Protein AF-A0A6J4HXC6-F1 (afdb_monomer)

Secondary structure (DSSP, 8-state):
----TTHHHHHHHHHHHHHHHTT-SEEEEEETTTTEEEEEEEETTEEEEEEE-

Nearest PDB structures (foldseek):
  6okh-assembly1_B  TM=7.802E-01  e=3.999E-03  Leptospira borgpetersenii serovar Hardjo-bovis str. JB197
  7o21-assembly1_B  TM=7.284E-01  e=1.355E+00  Bdellovibrio bacteriovorus HD100
  3ii6-assembly1_B  TM=4.601E-01  e=2.511E+00  Homo sapiens
  3nat-assembly1_B  TM=4.626E-01  e=5.336E+00  Enterococcus faecalis

InterPro domains:
  IPR008538 Putative restriction endonuclease [PF05685] (4-52)
  IPR008538 Putative restriction endonuclease [cd06260] (4-46)
  IPR011335 Restriction endonuclease type II-like [SSF52980] (4-50)
  IPR012296 Nuclease, putative, TT1808 [G3DSA:3.90.1570.10] (2-52)

Sequence (53 aa):
MTSSPSTATHDRDRKRRAYEQAGVREYWIADPYARTVEILALENGKYRLLGVL

Solvent-accessible surface area (backbone atoms only — not comparable to full-atom values): 3223 Å² total; per-residue (Å²):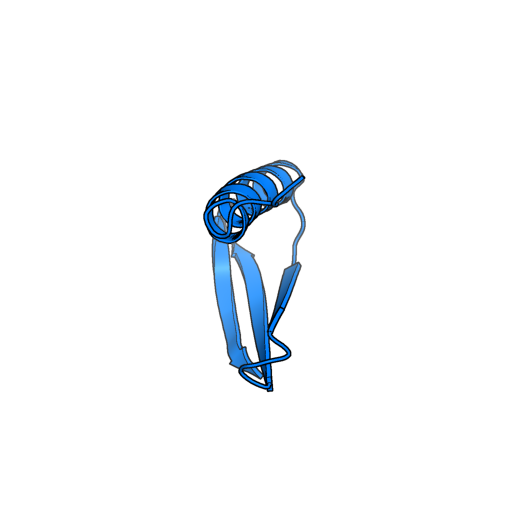 135,85,82,64,90,73,48,64,67,57,51,49,55,54,50,49,52,52,37,40,75,68,63,48,59,67,49,74,48,76,38,82,88,79,66,32,36,40,34,26,33,51,53,97,75,38,75,41,80,75,47,73,83

Structure (mmCIF, N/CA/C/O backbone):
data_AF-A0A6J4HXC6-F1
#
_entry.id   AF-A0A6J4HXC6-F1
#
loop_
_atom_site.group_PDB
_atom_site.id
_atom_site.type_symbol
_atom_site.label_atom_id
_atom_site.label_alt_id
_atom_site.label_comp_id
_atom_site.label_asym_id
_atom_site.label_entity_id
_atom_site.label_seq_id
_atom_site.pdbx_PDB_ins_code
_atom_site.Cartn_x
_atom_site.Cartn_y
_atom_site.Cartn_z
_atom_site.occupancy
_atom_site.B_iso_or_equiv
_atom_site.auth_seq_id
_atom_site.auth_comp_id
_atom_site.auth_asym_id
_atom_site.auth_atom_id
_atom_site.pdbx_PDB_model_num
ATOM 1 N N . MET A 1 1 ? 23.191 18.414 -6.516 1.00 38.41 1 MET A N 1
ATOM 2 C CA . MET A 1 1 ? 22.219 18.131 -5.438 1.00 38.41 1 MET A CA 1
ATOM 3 C C . MET A 1 1 ? 21.741 16.704 -5.631 1.00 38.41 1 MET A C 1
ATOM 5 O O . MET A 1 1 ? 20.903 16.446 -6.483 1.00 38.41 1 MET A O 1
ATOM 9 N N . THR A 1 2 ? 22.398 15.769 -4.954 1.00 39.81 2 THR A N 1
ATOM 10 C CA . THR A 1 2 ? 22.235 14.326 -5.158 1.00 39.81 2 THR A CA 1
ATOM 11 C C . THR A 1 2 ? 21.088 13.854 -4.273 1.00 39.81 2 THR A C 1
ATOM 13 O O . THR A 1 2 ? 21.218 13.868 -3.054 1.00 39.81 2 THR A O 1
ATOM 16 N N . SER A 1 3 ? 19.938 13.527 -4.864 1.00 46.91 3 SER A N 1
ATOM 17 C CA . SER A 1 3 ? 18.787 13.044 -4.099 1.00 46.91 3 SER A CA 1
ATOM 18 C C . SER A 1 3 ? 19.058 11.612 -3.638 1.00 46.91 3 SER A C 1
ATOM 20 O O . SER A 1 3 ? 19.286 10.718 -4.451 1.00 46.91 3 SER A O 1
ATOM 22 N N . SER A 1 4 ? 19.109 11.422 -2.324 1.00 40.97 4 SER A N 1
ATOM 23 C CA . SER A 1 4 ? 19.468 10.176 -1.657 1.00 40.97 4 SER A CA 1
ATOM 24 C C . SER A 1 4 ? 18.502 9.026 -2.012 1.00 40.97 4 SER A C 1
ATOM 26 O O . SER A 1 4 ? 17.285 9.196 -1.881 1.00 40.97 4 SER A O 1
ATOM 28 N N . PRO A 1 5 ? 18.998 7.823 -2.371 1.00 48.56 5 PRO A N 1
ATOM 29 C CA . PRO A 1 5 ? 18.169 6.648 -2.687 1.00 48.56 5 PRO A CA 1
ATOM 30 C C . PRO A 1 5 ? 17.417 6.062 -1.473 1.00 48.56 5 PRO A C 1
ATOM 32 O O . PRO A 1 5 ? 16.643 5.121 -1.612 1.00 48.56 5 PRO A O 1
ATOM 35 N N . SER A 1 6 ? 17.591 6.638 -0.282 1.00 46.75 6 SER A N 1
ATOM 36 C CA . SER A 1 6 ? 16.998 6.162 0.976 1.00 46.75 6 SER A CA 1
ATOM 37 C C . SER A 1 6 ? 15.623 6.768 1.296 1.00 46.75 6 SER A C 1
ATOM 39 O O . SER A 1 6 ? 14.994 6.393 2.285 1.00 46.75 6 SER A O 1
ATOM 41 N N . THR A 1 7 ? 15.141 7.71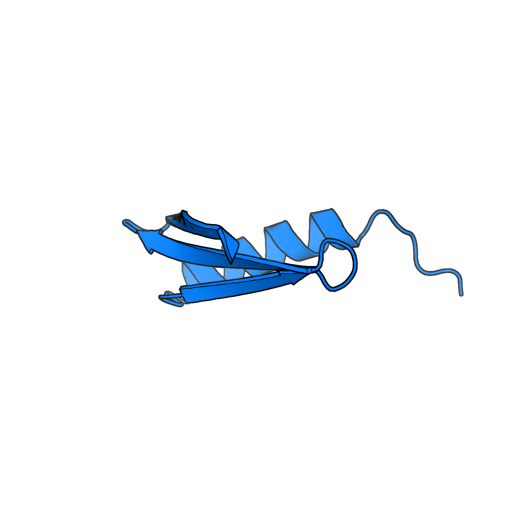0 0.480 1.00 52.34 7 THR A N 1
ATOM 42 C CA . THR A 1 7 ? 13.901 8.462 0.753 1.00 52.34 7 THR A CA 1
ATOM 43 C C . THR A 1 7 ? 12.647 7.818 0.165 1.00 52.34 7 THR A C 1
ATOM 45 O O . THR A 1 7 ? 11.551 8.130 0.614 1.00 52.34 7 THR A O 1
ATOM 48 N N . ALA A 1 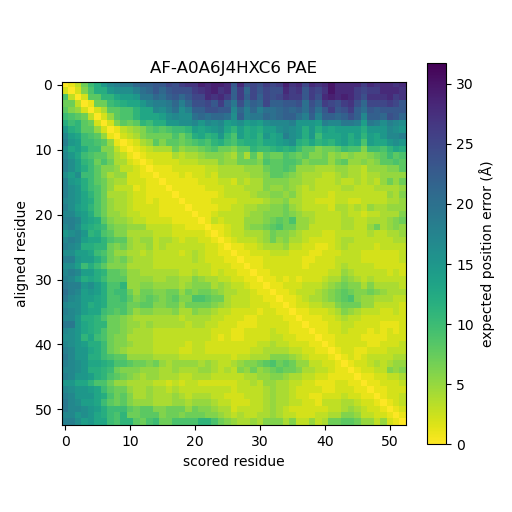8 ? 12.778 6.897 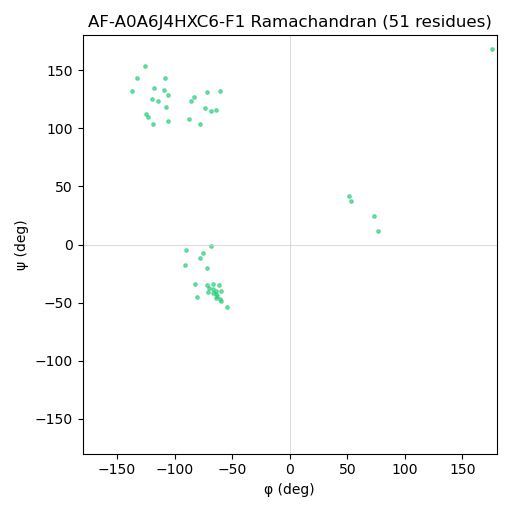-0.796 1.00 55.53 8 ALA A N 1
ATOM 49 C CA . ALA A 1 8 ? 11.624 6.268 -1.444 1.00 55.53 8 ALA A CA 1
ATOM 50 C C . ALA A 1 8 ? 10.817 5.388 -0.471 1.00 55.53 8 ALA A C 1
ATOM 52 O O . ALA A 1 8 ? 9.590 5.450 -0.442 1.00 55.53 8 ALA A O 1
ATOM 53 N N . THR A 1 9 ? 11.501 4.618 0.380 1.00 59.03 9 THR A N 1
ATOM 54 C CA . THR A 1 9 ? 10.854 3.760 1.386 1.00 59.03 9 THR A CA 1
ATOM 55 C C . THR A 1 9 ? 10.232 4.584 2.516 1.00 59.03 9 THR A C 1
ATOM 57 O O . THR A 1 9 ? 9.111 4.307 2.938 1.00 59.03 9 THR A O 1
ATOM 60 N N . HIS A 1 10 ? 10.921 5.636 2.971 1.00 59.25 10 HIS A N 1
ATOM 61 C CA . HIS A 1 10 ? 10.418 6.518 4.032 1.00 59.25 10 HIS A CA 1
ATOM 62 C C . HIS A 1 10 ? 9.238 7.393 3.578 1.00 59.25 10 HIS A C 1
ATOM 64 O O . HIS A 1 10 ? 8.296 7.601 4.343 1.00 59.25 10 HIS A O 1
ATOM 70 N N . ASP A 1 11 ? 9.256 7.885 2.336 1.00 71.31 11 ASP A N 1
ATOM 71 C CA . ASP A 1 11 ? 8.145 8.650 1.759 1.00 71.31 11 ASP A CA 1
ATOM 72 C C . ASP A 1 11 ? 6.900 7.774 1.565 1.00 71.31 11 ASP A C 1
ATOM 74 O O . ASP A 1 11 ? 5.787 8.210 1.867 1.00 71.31 11 ASP A O 1
ATOM 78 N N . ARG A 1 12 ? 7.089 6.513 1.151 1.00 72.88 12 ARG A N 1
ATOM 79 C CA . ARG A 1 12 ? 5.9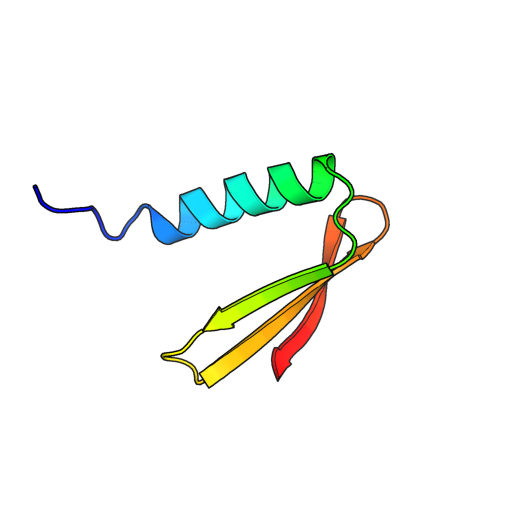95 5.543 1.013 1.00 72.88 12 ARG A CA 1
ATOM 80 C C . ARG A 1 12 ? 5.279 5.282 2.337 1.00 72.88 12 ARG A C 1
ATOM 82 O O . ARG A 1 12 ? 4.054 5.351 2.352 1.00 72.88 12 ARG A O 1
ATOM 89 N N . ASP A 1 13 ? 5.992 5.053 3.444 1.00 80.00 13 ASP A N 1
ATOM 90 C CA . ASP A 1 13 ? 5.340 4.816 4.749 1.00 80.00 13 ASP A CA 1
ATOM 91 C C . ASP A 1 13 ? 4.557 6.049 5.226 1.00 80.00 13 ASP A C 1
ATOM 93 O O . ASP A 1 13 ? 3.408 5.941 5.658 1.00 80.00 13 ASP A O 1
ATOM 97 N N . ARG A 1 14 ? 5.136 7.247 5.069 1.00 83.75 14 ARG A N 1
ATOM 98 C CA . ARG A 1 14 ? 4.477 8.502 5.455 1.00 83.75 14 ARG A CA 1
ATOM 99 C C . ARG A 1 14 ? 3.218 8.769 4.631 1.00 83.75 14 ARG A C 1
ATOM 101 O O . ARG A 1 14 ? 2.187 9.122 5.202 1.00 83.75 14 ARG A O 1
ATOM 108 N N . LYS A 1 15 ? 3.290 8.599 3.307 1.00 82.62 15 LYS A N 1
ATOM 109 C CA . LYS A 1 15 ? 2.132 8.748 2.414 1.00 82.62 15 LYS A CA 1
ATOM 110 C C . LYS A 1 15 ? 1.066 7.714 2.722 1.00 82.62 15 LYS A C 1
ATOM 112 O O . LYS A 1 15 ? -0.098 8.079 2.836 1.00 82.62 15 LYS A O 1
ATOM 117 N N . ARG A 1 16 ? 1.469 6.458 2.934 1.00 83.06 16 ARG A N 1
ATOM 118 C CA . ARG A 1 16 ? 0.551 5.385 3.308 1.00 83.06 16 ARG A CA 1
ATOM 119 C C . ARG A 1 16 ? -0.244 5.765 4.553 1.00 83.06 16 ARG A C 1
ATOM 121 O O . ARG A 1 16 ? -1.463 5.817 4.478 1.00 83.06 16 ARG A O 1
ATOM 128 N N . ARG A 1 17 ? 0.426 6.156 5.642 1.00 86.06 17 ARG A N 1
ATOM 129 C CA . ARG A 1 17 ? -0.254 6.590 6.876 1.00 86.06 17 ARG A CA 1
ATOM 130 C C . ARG A 1 17 ? -1.171 7.790 6.663 1.00 86.06 17 ARG A C 1
ATOM 132 O O . ARG A 1 17 ? -2.260 7.825 7.225 1.00 86.06 17 ARG A O 1
ATOM 139 N N . ALA A 1 18 ? -0.750 8.766 5.858 1.00 87.44 18 ALA A N 1
ATOM 140 C CA . ALA A 1 18 ? -1.576 9.930 5.548 1.00 87.44 18 ALA A CA 1
ATOM 141 C C . ALA A 1 18 ? -2.854 9.537 4.785 1.00 87.44 18 ALA A C 1
ATOM 143 O O . ALA A 1 18 ? -3.926 10.053 5.087 1.00 87.44 18 ALA A O 1
ATOM 144 N N . TYR A 1 19 ? -2.761 8.597 3.842 1.00 85.88 19 TYR A N 1
ATOM 145 C CA . TYR A 1 19 ? -3.915 8.077 3.110 1.00 85.88 19 TYR A CA 1
ATOM 146 C C . TYR A 1 19 ? -4.814 7.178 3.976 1.00 85.88 19 TYR A C 1
ATOM 148 O O . TYR A 1 19 ? -6.037 7.270 3.858 1.00 85.88 19 TYR A O 1
ATOM 156 N N . GLU A 1 20 ? -4.237 6.403 4.907 1.00 86.75 20 GLU A N 1
ATOM 157 C CA . GLU A 1 20 ? -4.985 5.646 5.928 1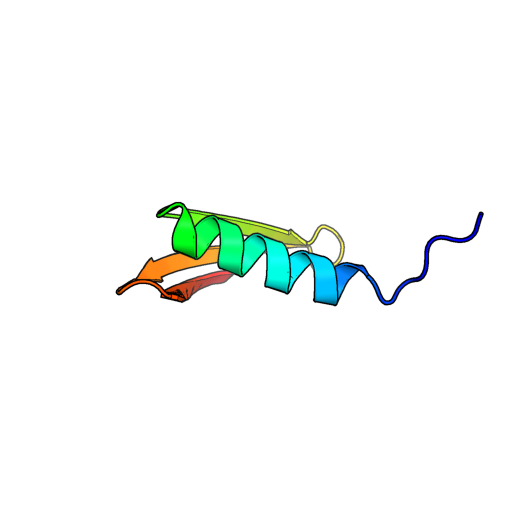.00 86.75 20 GLU A CA 1
ATOM 158 C C . GLU A 1 20 ? -5.819 6.597 6.795 1.00 86.75 20 GLU A C 1
ATOM 160 O O . GLU A 1 20 ? -7.021 6.399 6.962 1.00 86.75 20 GLU A O 1
ATOM 165 N N . GLN A 1 21 ? -5.200 7.673 7.293 1.00 87.31 21 GLN A N 1
ATOM 166 C CA . GLN A 1 21 ? -5.873 8.698 8.096 1.00 87.31 21 GLN A CA 1
ATOM 167 C C . GLN A 1 21 ? -6.914 9.489 7.302 1.00 87.31 21 GLN A C 1
ATOM 169 O O . GLN A 1 21 ? -7.944 9.870 7.853 1.00 87.31 21 GLN A O 1
ATOM 174 N N . ALA A 1 22 ? -6.662 9.724 6.015 1.00 88.19 22 ALA A N 1
ATOM 175 C CA . ALA A 1 22 ? -7.606 10.384 5.122 1.00 88.19 22 ALA A CA 1
ATOM 176 C C . ALA A 1 22 ? -8.774 9.475 4.693 1.00 88.19 22 ALA A C 1
ATOM 178 O O . ALA A 1 22 ? -9.700 9.955 4.043 1.00 88.19 22 ALA A O 1
ATOM 179 N N . GLY A 1 23 ? -8.754 8.179 5.033 1.00 88.12 23 GLY A N 1
ATOM 180 C CA . GLY A 1 23 ? -9.827 7.250 4.679 1.00 88.12 23 GLY A CA 1
ATOM 181 C C . GLY A 1 23 ? -9.855 6.875 3.195 1.00 88.12 23 GLY A C 1
ATOM 182 O O . GLY A 1 23 ? -10.912 6.529 2.664 1.00 88.12 23 GLY A O 1
ATOM 183 N N . VAL A 1 24 ? -8.720 6.969 2.494 1.00 90.06 24 VAL A N 1
ATOM 184 C CA . VAL A 1 24 ? -8.648 6.635 1.066 1.00 90.06 24 VAL A CA 1
ATOM 185 C C . VAL A 1 24 ? -8.842 5.130 0.897 1.00 90.06 24 VAL A C 1
ATOM 187 O O . VAL A 1 24 ? -8.010 4.338 1.335 1.00 90.06 24 VAL A O 1
ATOM 190 N N . ARG A 1 25 ? -9.942 4.743 0.246 1.00 88.31 25 ARG A N 1
ATOM 191 C CA . ARG A 1 25 ? -10.375 3.342 0.126 1.00 88.31 25 ARG A CA 1
ATOM 192 C C . ARG A 1 25 ? -9.378 2.449 -0.606 1.00 88.31 25 ARG A C 1
ATOM 194 O O . ARG A 1 25 ? -9.238 1.293 -0.228 1.00 88.31 25 ARG A O 1
ATOM 201 N N . GLU A 1 26 ? -8.686 2.977 -1.610 1.00 90.12 26 GLU A N 1
ATOM 202 C CA . GLU A 1 26 ? -7.791 2.211 -2.477 1.00 90.12 26 GLU A CA 1
ATOM 203 C C . GLU A 1 26 ? -6.489 2.977 -2.716 1.00 90.12 26 GLU A C 1
ATOM 205 O O . GLU A 1 26 ? -6.500 4.161 -3.052 1.00 90.12 26 GLU A O 1
ATOM 210 N N . TYR A 1 27 ? -5.362 2.295 -2.555 1.00 90.06 27 TYR A N 1
ATOM 211 C CA . TYR A 1 27 ? -4.024 2.822 -2.766 1.00 90.06 27 TYR A CA 1
ATOM 212 C C . TYR A 1 27 ? -3.287 1.939 -3.770 1.00 90.06 27 TYR A C 1
ATOM 214 O O . TYR A 1 27 ? -3.022 0.771 -3.500 1.00 90.06 27 TYR A O 1
ATOM 222 N N . TRP A 1 28 ? -3.016 2.482 -4.957 1.00 90.94 28 TRP A N 1
ATOM 223 C CA . TRP A 1 28 ? -2.415 1.741 -6.066 1.00 90.94 28 TRP A CA 1
ATOM 224 C C . TRP A 1 28 ? -0.955 2.147 -6.230 1.00 90.94 28 TRP A C 1
ATOM 226 O O . TRP A 1 28 ? -0.631 3.334 -6.329 1.00 90.94 28 TRP A O 1
ATOM 236 N N . ILE A 1 29 ? -0.072 1.158 -6.270 1.00 87.88 29 ILE A N 1
ATOM 237 C CA . ILE A 1 29 ? 1.365 1.348 -6.404 1.00 87.88 29 ILE A CA 1
ATOM 238 C C . ILE A 1 29 ? 1.798 0.668 -7.696 1.00 87.88 29 ILE A C 1
ATOM 240 O O . ILE A 1 29 ? 1.917 -0.549 -7.759 1.00 87.88 29 ILE A O 1
ATOM 244 N N . ALA A 1 30 ? 2.041 1.462 -8.733 1.00 87.62 30 ALA A N 1
ATOM 245 C CA . ALA A 1 30 ? 2.632 0.964 -9.966 1.00 87.62 30 ALA A CA 1
ATOM 246 C C . ALA A 1 30 ? 4.160 0.973 -9.846 1.00 87.62 30 ALA A C 1
ATOM 248 O O . ALA A 1 30 ? 4.759 2.024 -9.592 1.00 87.62 30 ALA A O 1
ATOM 249 N N . ASP A 1 31 ? 4.783 -0.183 -10.052 1.00 86.06 31 ASP A N 1
ATOM 250 C CA . ASP A 1 31 ? 6.226 -0.309 -10.190 1.00 86.06 31 ASP A CA 1
ATOM 251 C C . ASP A 1 31 ? 6.584 -0.567 -11.665 1.00 86.06 31 ASP A C 1
ATOM 253 O O . ASP A 1 31 ? 6.354 -1.662 -12.190 1.00 86.06 31 ASP A O 1
ATOM 257 N N . PRO A 1 32 ? 7.138 0.431 -12.377 1.00 83.88 32 PRO A N 1
ATOM 258 C CA . PRO A 1 32 ? 7.460 0.288 -13.794 1.00 83.88 32 PRO A CA 1
ATOM 259 C C . PRO A 1 32 ? 8.662 -0.632 -14.050 1.00 83.88 32 PRO A C 1
ATOM 261 O O . PRO A 1 32 ? 8.801 -1.140 -15.163 1.00 83.88 32 PRO A O 1
ATOM 264 N N . TYR A 1 33 ? 9.522 -0.860 -13.051 1.00 86.44 33 TYR A N 1
ATOM 265 C CA . TYR A 1 33 ? 10.681 -1.744 -13.182 1.00 86.44 33 TYR A CA 1
ATOM 266 C C . TYR A 1 33 ? 10.265 -3.205 -13.030 1.00 86.44 33 TYR A C 1
ATOM 268 O O . TYR A 1 33 ? 10.650 -4.043 -13.843 1.00 86.44 33 TYR A O 1
ATOM 276 N N . ALA A 1 34 ? 9.435 -3.493 -12.027 1.00 86.50 34 ALA A N 1
ATOM 277 C CA . ALA A 1 34 ? 8.854 -4.812 -11.819 1.00 86.50 34 ALA A CA 1
ATOM 278 C C . ALA A 1 34 ? 7.679 -5.103 -12.769 1.00 86.50 34 ALA A C 1
ATOM 280 O O . ALA A 1 34 ? 7.253 -6.250 -12.849 1.00 86.50 34 ALA A O 1
ATOM 281 N N . ARG A 1 35 ? 7.170 -4.091 -13.494 1.00 89.12 35 ARG A N 1
ATOM 282 C CA . ARG A 1 35 ? 5.962 -4.163 -14.340 1.00 89.12 35 ARG A CA 1
ATOM 283 C C . ARG A 1 35 ? 4.767 -4.738 -13.586 1.00 89.12 35 ARG A C 1
ATOM 285 O O . ARG A 1 35 ? 4.026 -5.548 -14.130 1.00 89.12 35 ARG A O 1
ATOM 292 N N . THR A 1 36 ? 4.618 -4.313 -12.338 1.00 89.69 36 THR A N 1
ATOM 293 C CA . 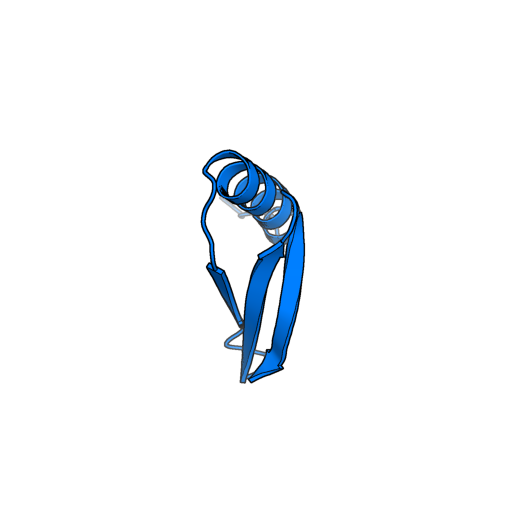THR A 1 36 ? 3.539 -4.763 -11.464 1.00 89.69 36 THR A CA 1
ATOM 294 C C . THR A 1 36 ? 2.760 -3.585 -10.913 1.00 89.69 36 THR A C 1
ATOM 296 O O . THR A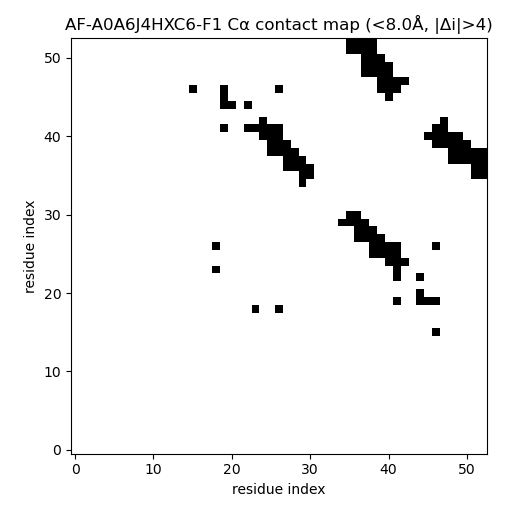 1 36 ? 3.281 -2.472 -10.789 1.00 89.69 36 THR A O 1
ATOM 299 N N . VAL A 1 37 ? 1.495 -3.826 -10.586 1.00 91.19 37 VAL A N 1
ATOM 300 C CA . VAL A 1 37 ? 0.646 -2.868 -9.880 1.00 91.19 37 VAL A CA 1
ATOM 301 C C . VAL A 1 37 ? 0.119 -3.521 -8.615 1.00 91.19 37 VAL A C 1
ATOM 303 O O . VAL A 1 37 ? -0.724 -4.412 -8.668 1.00 91.19 37 VAL A O 1
ATOM 306 N N . GLU A 1 38 ? 0.597 -3.062 -7.465 1.00 92.88 38 GLU A N 1
ATOM 307 C CA . GLU A 1 38 ? 0.076 -3.480 -6.167 1.00 92.88 38 GLU A CA 1
ATOM 308 C C . GLU A 1 38 ? -1.160 -2.650 -5.825 1.00 92.88 38 GLU A C 1
ATOM 310 O O . GLU A 1 38 ? -1.130 -1.417 -5.828 1.00 92.88 38 GLU A O 1
ATOM 315 N N . ILE A 1 39 ? -2.253 -3.328 -5.499 1.00 91.75 39 ILE A N 1
ATOM 316 C CA . ILE A 1 39 ? -3.504 -2.705 -5.080 1.00 91.75 39 ILE A CA 1
ATOM 317 C C . ILE A 1 39 ? -3.658 -2.956 -3.590 1.00 91.75 39 ILE A C 1
ATOM 319 O O . ILE A 1 39 ? -3.763 -4.103 -3.157 1.00 91.75 39 ILE A O 1
ATOM 323 N N . LEU A 1 40 ? -3.699 -1.890 -2.798 1.00 92.19 40 LEU A N 1
ATOM 324 C CA . LEU A 1 40 ? -3.990 -1.957 -1.376 1.00 92.19 40 LEU A CA 1
ATOM 325 C C . LEU A 1 40 ? -5.370 -1.357 -1.101 1.00 92.19 40 LEU A C 1
ATOM 327 O O . LEU A 1 40 ? -5.658 -0.256 -1.559 1.00 92.19 40 LEU A O 1
ATOM 331 N N . ALA A 1 41 ? -6.208 -2.032 -0.321 1.00 92.31 41 ALA A N 1
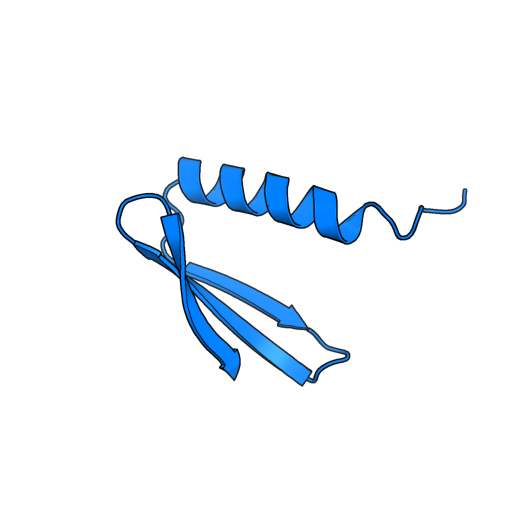ATOM 332 C CA . ALA A 1 41 ? -7.478 -1.487 0.150 1.00 92.31 41 ALA A CA 1
ATOM 333 C C . ALA A 1 41 ? -7.436 -1.173 1.636 1.00 92.31 41 ALA A C 1
ATOM 335 O O . ALA A 1 41 ? -6.810 -1.887 2.420 1.00 92.31 41 ALA A O 1
ATOM 336 N N . LEU A 1 42 ? -8.093 -0.083 2.018 1.00 92.06 42 LEU A N 1
ATOM 337 C CA . LEU A 1 42 ? -8.220 0.314 3.408 1.00 92.06 42 LEU A CA 1
ATOM 338 C C . LEU A 1 42 ? -9.291 -0.549 4.080 1.00 92.06 42 LEU A C 1
ATOM 340 O O . LEU A 1 42 ? -10.487 -0.320 3.913 1.00 92.06 42 LEU A O 1
ATOM 344 N N . GLU A 1 43 ? -8.852 -1.522 4.870 1.00 89.69 43 GLU A N 1
ATOM 345 C CA . GLU A 1 43 ? -9.717 -2.386 5.664 1.00 89.69 43 GLU A CA 1
ATOM 346 C C . GLU A 1 43 ? -9.472 -2.133 7.151 1.00 89.69 43 GLU A C 1
ATOM 348 O O . GLU A 1 43 ? -8.353 -2.243 7.652 1.00 89.69 43 GLU A O 1
ATOM 353 N N . ASN A 1 44 ? -10.534 -1.789 7.883 1.00 87.56 44 ASN A N 1
ATOM 354 C CA . ASN A 1 44 ? -10.472 -1.548 9.328 1.00 87.56 44 ASN A CA 1
ATOM 355 C C . ASN A 1 44 ? -9.386 -0.522 9.741 1.00 87.56 44 ASN A C 1
ATOM 357 O O . ASN A 1 44 ? -8.692 -0.690 10.745 1.00 87.56 44 ASN A O 1
ATOM 361 N N . GLY A 1 45 ? -9.203 0.523 8.924 1.00 85.62 45 GLY A N 1
ATOM 362 C CA . GLY A 1 45 ? -8.225 1.590 9.163 1.00 85.62 45 GLY A CA 1
ATOM 363 C C . GLY A 1 45 ? -6.771 1.220 8.854 1.00 85.62 45 GLY A C 1
ATOM 364 O O . GLY A 1 45 ? -5.872 1.969 9.234 1.00 85.62 45 GLY A O 1
ATOM 365 N N . LYS A 1 46 ? -6.526 0.085 8.186 1.00 87.69 46 LYS A N 1
ATOM 366 C CA . LYS A 1 46 ? -5.195 -0.315 7.716 1.00 87.69 46 LYS A CA 1
ATOM 367 C C . LYS A 1 46 ? -5.236 -0.771 6.269 1.00 87.69 46 LYS A C 1
ATOM 369 O O . LYS A 1 46 ? -6.182 -1.430 5.846 1.00 87.69 46 LYS A O 1
ATOM 374 N N . TYR A 1 47 ? -4.194 -0.459 5.512 1.00 90.00 47 TYR A N 1
ATOM 375 C CA . TYR A 1 47 ? -4.086 -0.990 4.157 1.00 90.00 47 TYR A CA 1
ATOM 376 C C . TYR A 1 47 ? -3.771 -2.485 4.148 1.00 90.00 47 TYR A C 1
ATOM 378 O O . TYR A 1 47 ? -2.818 -2.941 4.784 1.00 90.00 47 TYR A O 1
ATOM 386 N N . ARG A 1 48 ? -4.539 -3.231 3.356 1.00 90.06 48 ARG A N 1
ATOM 387 C CA . ARG A 1 48 ? -4.319 -4.639 3.044 1.00 90.06 48 ARG A CA 1
ATOM 388 C C . ARG A 1 48 ? -4.080 -4.801 1.551 1.00 90.06 48 ARG A C 1
ATOM 390 O O . ARG A 1 48 ? -4.814 -4.233 0.751 1.00 90.06 48 ARG A O 1
ATOM 397 N N . LEU A 1 49 ? -3.071 -5.584 1.177 1.00 91.50 49 LEU A N 1
ATOM 398 C CA . LEU A 1 49 ? -2.834 -5.942 -0.220 1.00 91.50 49 LEU A CA 1
ATOM 399 C C . LEU A 1 49 ? -4.022 -6.771 -0.733 1.00 91.50 49 LEU A C 1
ATOM 401 O O . LEU A 1 49 ? -4.266 -7.869 -0.231 1.00 91.50 49 LEU A O 1
ATOM 405 N N . LEU A 1 50 ? -4.754 -6.231 -1.705 1.00 92.00 50 LEU A N 1
ATOM 406 C CA . LEU A 1 50 ? -5.819 -6.933 -2.420 1.00 92.00 50 LEU A CA 1
ATOM 407 C C . LEU A 1 50 ? -5.265 -7.812 -3.535 1.00 92.00 50 LEU A C 1
ATOM 409 O O . LEU A 1 50 ? -5.809 -8.878 -3.808 1.00 92.00 50 LEU A O 1
ATOM 413 N N . GLY A 1 51 ? -4.186 -7.374 -4.177 1.00 89.44 51 GLY A N 1
ATOM 414 C CA . GLY A 1 51 ? -3.572 -8.127 -5.254 1.00 89.44 51 GLY A CA 1
ATOM 415 C C . GLY A 1 51 ? -2.421 -7.380 -5.898 1.00 89.44 51 GLY A C 1
ATOM 416 O O . GLY A 1 51 ? -2.223 -6.187 -5.667 1.00 89.44 51 GLY A O 1
ATOM 417 N N . VAL A 1 52 ? -1.675 -8.119 -6.709 1.00 90.75 52 VAL A N 1
ATOM 418 C CA . VAL A 1 52 ? -0.664 -7.588 -7.613 1.00 90.75 52 VAL A CA 1
ATOM 419 C C . VAL A 1 52 ? -1.067 -7.976 -9.032 1.00 90.75 52 VAL A C 1
ATOM 421 O O . VAL A 1 52 ? -1.360 -9.147 -9.287 1.00 90.75 52 VAL A O 1
ATOM 424 N N . LEU A 1 53 ? -1.167 -6.979 -9.908 1.00 88.25 53 LEU A N 1
ATOM 425 C CA . LEU A 1 53 ? -1.390 -7.143 -11.345 1.00 88.25 53 LEU A CA 1
ATOM 426 C C . LEU A 1 53 ? -0.065 -7.088 -12.097 1.00 88.25 53 LEU A C 1
ATOM 428 O O . LEU A 1 53 ? 0.825 -6.339 -11.630 1.00 88.25 53 LEU A O 1
#

Mean predicted aligned error: 7.25 Å

Foldseek 3Di:
DDDDPPVPVVVVVVVQLVCLVVQPQWDWDQDVVVRKIFIWGNDPSHTDTPDID

Organism: NCBI:txid1672391

pLDDT: mean 80.24, std 16.02, range [38.41, 92.88]

Radius of gyration: 12.57 Å; Cα contacts (8 Å, |Δi|>4): 63; chains: 1; bounding box: 33×26×24 Å